Protein AF-A0A8B5XL27-F1 (afdb_monomer)

Sequence (112 aa):
MSSGEFPYVIHRPMPTVYIRWNVVFTDQLDAEVPRGTIVVHCPDAYADGYLTNRAREELIEHIAYRSQEDRRRMCAVFAKNDCVYVEPDGSRKVSDEPPSGGVPMGKSGRGT

Secondary structure (DSSP, 8-state):
--TTSSSEEEEEEETTEEEEEEEEEES-TT----TTEEEEE-TT-EETTEE-HHHHHHHHHHHHHHHHHHT--EEEEEETTEEEEE-TTS-EEEESS---S-EE--------

Mean predicted aligned error: 7.17 Å

Radius of gyration: 14.37 Å; Cα contacts (8 Å, |Δi|>4): 200; chains: 1; bounding box: 47×34×33 Å

pLDDT: mean 83.89, std 16.47, range [37.94, 96.62]

Solvent-accessible surface area (backbone atoms only — not comparable to full-atom values): 6603 Å² total; per-residue (Å²): 132,83,85,80,82,58,52,31,34,37,41,32,91,46,89,71,42,41,44,76,22,47,57,43,72,32,81,65,91,82,65,88,72,60,89,59,51,47,78,40,85,30,74,72,31,56,55,100,87,37,77,29,72,66,37,53,49,53,47,52,50,53,50,23,54,48,10,38,74,71,59,28,42,32,32,44,33,65,49,86,61,32,25,37,39,24,34,40,88,46,53,74,43,82,40,51,72,58,93,74,86,50,62,71,80,63,82,79,80,80,84,126

Structure (mmCIF, N/CA/C/O backbone):
data_AF-A0A8B5XL27-F1
#
_entry.id   AF-A0A8B5XL27-F1
#
loop_
_atom_site.gro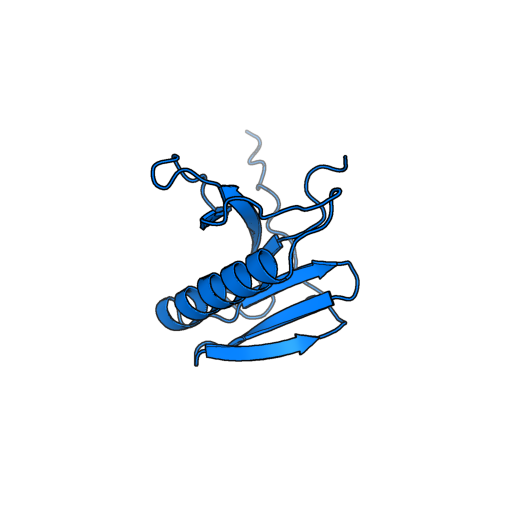up_PDB
_atom_site.id
_atom_site.type_symbol
_atom_site.label_atom_id
_atom_site.label_alt_id
_atom_site.label_comp_id
_atom_site.label_asym_id
_atom_site.label_entity_id
_atom_site.label_seq_id
_atom_site.pdbx_PDB_ins_code
_atom_site.Cartn_x
_atom_site.Cartn_y
_atom_site.Cartn_z
_atom_site.occupancy
_atom_site.B_iso_or_equiv
_atom_site.auth_seq_id
_atom_site.auth_comp_id
_atom_site.auth_asym_id
_atom_site.auth_atom_id
_atom_site.pdbx_PDB_model_num
ATOM 1 N N . MET A 1 1 ? -5.875 3.749 20.062 1.00 38.47 1 MET A N 1
ATOM 2 C CA . MET A 1 1 ? -5.971 3.447 18.620 1.00 38.47 1 MET A CA 1
ATOM 3 C C . MET A 1 1 ? -4.556 3.203 18.136 1.00 38.47 1 MET A C 1
ATOM 5 O O . MET A 1 1 ? -3.735 4.106 18.213 1.00 38.47 1 MET A O 1
ATOM 9 N N . SER A 1 2 ? -4.236 1.940 17.871 1.00 37.94 2 SER A N 1
ATOM 10 C CA . SER A 1 2 ? -2.873 1.407 17.798 1.00 37.94 2 SER A CA 1
ATOM 11 C C . SER A 1 2 ? -2.089 2.024 16.642 1.00 37.94 2 SER A C 1
ATOM 13 O O . SER A 1 2 ? -2.458 1.872 15.481 1.00 37.94 2 SER A O 1
ATOM 15 N N . SER A 1 3 ? -1.014 2.738 16.967 1.00 47.53 3 SER A N 1
ATOM 16 C CA . SER A 1 3 ? -0.119 3.339 15.990 1.00 47.53 3 SER A CA 1
ATOM 17 C C . SER A 1 3 ? 0.686 2.254 15.265 1.00 47.53 3 SER A C 1
ATOM 19 O O . SER A 1 3 ? 1.511 1.562 15.853 1.00 47.53 3 SER A O 1
ATOM 21 N N . GLY A 1 4 ? 0.464 2.125 13.957 1.00 58.47 4 GLY A N 1
ATOM 22 C CA . GLY A 1 4 ? 1.467 1.584 13.039 1.00 58.47 4 GLY A CA 1
ATOM 23 C C . GLY A 1 4 ? 1.416 0.096 12.695 1.00 58.47 4 GLY A C 1
ATOM 24 O O . GLY A 1 4 ? 2.380 -0.366 12.089 1.00 58.47 4 GLY A O 1
ATOM 25 N N . GLU A 1 5 ? 0.355 -0.657 13.009 1.00 81.06 5 GLU A N 1
ATOM 26 C CA . GLU A 1 5 ? 0.298 -2.079 12.617 1.00 81.06 5 GLU A CA 1
ATOM 27 C C . GLU A 1 5 ? -0.111 -2.271 11.149 1.00 81.06 5 GLU A C 1
ATOM 29 O O . GLU A 1 5 ? 0.621 -2.925 10.407 1.00 81.06 5 GLU A O 1
ATOM 34 N N . PHE A 1 6 ? -1.200 -1.630 10.710 1.00 85.00 6 PHE A N 1
ATOM 35 C CA . PHE A 1 6 ? -1.726 -1.654 9.339 1.00 85.00 6 PHE A CA 1
ATOM 36 C C . PHE A 1 6 ? -2.421 -0.317 8.997 1.00 85.00 6 PHE A C 1
ATOM 38 O O . PHE A 1 6 ? -2.863 0.372 9.919 1.00 85.00 6 PHE A O 1
ATOM 45 N N . PRO A 1 7 ? -2.567 0.040 7.707 1.00 93.31 7 PRO A N 1
ATOM 46 C CA . PRO A 1 7 ? -1.925 -0.591 6.558 1.00 93.31 7 PRO A CA 1
ATOM 47 C C . PRO A 1 7 ? -0.456 -0.169 6.404 1.00 93.31 7 PRO A C 1
ATOM 49 O O . PRO A 1 7 ? -0.032 0.895 6.854 1.00 93.31 7 PRO A O 1
ATOM 52 N N . TYR A 1 8 ? 0.337 -1.015 5.751 1.00 93.94 8 TYR A N 1
ATOM 53 C CA . TYR A 1 8 ? 1.716 -0.703 5.364 1.00 93.94 8 TYR A CA 1
ATOM 54 C C . TYR A 1 8 ? 2.065 -1.342 4.026 1.00 93.94 8 TYR A C 1
ATOM 56 O O . TYR A 1 8 ? 1.399 -2.271 3.571 1.00 93.94 8 TYR A O 1
ATOM 64 N N . VAL A 1 9 ? 3.145 -0.865 3.414 1.00 94.62 9 VAL A N 1
ATOM 65 C CA . VAL A 1 9 ? 3.668 -1.422 2.166 1.00 94.62 9 VAL A CA 1
ATOM 66 C C . VAL A 1 9 ? 5.024 -2.052 2.425 1.00 94.62 9 VAL A C 1
ATOM 68 O O . VAL A 1 9 ? 5.852 -1.513 3.153 1.00 94.62 9 VAL A O 1
ATOM 71 N N . ILE A 1 10 ? 5.267 -3.206 1.825 1.00 93.25 10 ILE A N 1
ATOM 72 C CA . ILE A 1 10 ? 6.581 -3.824 1.768 1.00 93.25 10 ILE A CA 1
ATOM 73 C C . ILE A 1 10 ? 7.138 -3.640 0.366 1.00 93.25 10 ILE A C 1
ATOM 75 O O . ILE A 1 10 ? 6.614 -4.189 -0.603 1.00 93.25 10 ILE A O 1
ATOM 79 N N . HIS A 1 11 ? 8.230 -2.892 0.280 1.00 90.81 11 HIS A N 1
ATOM 80 C CA . HIS A 1 11 ? 9.015 -2.746 -0.932 1.00 90.81 11 HIS A CA 1
ATOM 81 C C . HIS A 1 11 ? 10.139 -3.791 -0.946 1.00 90.81 11 HIS A C 1
ATOM 83 O O . HIS A 1 11 ? 10.897 -3.916 0.024 1.00 90.81 11 HIS A O 1
ATOM 89 N N . ARG A 1 12 ? 10.249 -4.551 -2.044 1.00 87.56 12 ARG A N 1
ATOM 90 C CA . ARG A 1 12 ? 11.284 -5.577 -2.237 1.00 87.56 12 ARG A CA 1
ATOM 91 C C . ARG A 1 12 ? 12.268 -5.154 -3.328 1.00 87.56 12 ARG A C 1
ATOM 93 O O . ARG A 1 12 ? 12.125 -5.574 -4.478 1.00 87.56 12 ARG A O 1
ATOM 100 N N . PRO A 1 13 ? 13.299 -4.359 -2.995 1.00 81.62 13 PRO A N 1
ATOM 101 C CA . PRO A 1 13 ? 14.300 -3.965 -3.979 1.00 81.62 13 PRO A CA 1
ATOM 102 C C . PRO A 1 13 ? 15.159 -5.152 -4.441 1.00 81.62 13 PRO A C 1
ATOM 104 O O . PRO A 1 13 ? 15.713 -5.114 -5.531 1.00 81.62 13 PRO A O 1
ATOM 107 N N . MET A 1 14 ? 15.290 -6.209 -3.635 1.00 81.81 14 MET A N 1
ATOM 108 C CA . MET A 1 14 ? 16.056 -7.419 -3.950 1.00 81.81 14 MET A CA 1
ATOM 109 C C . MET A 1 14 ? 15.365 -8.652 -3.349 1.00 81.81 14 MET A C 1
ATOM 111 O O . MET A 1 14 ? 14.554 -8.508 -2.425 1.00 81.81 14 MET A O 1
ATOM 115 N N . PRO A 1 15 ? 15.683 -9.875 -3.820 1.00 76.75 15 PRO A N 1
ATOM 116 C CA . PRO A 1 15 ? 15.358 -11.090 -3.080 1.00 76.75 15 PRO A CA 1
ATOM 117 C C . PRO A 1 15 ? 15.819 -10.957 -1.621 1.00 76.75 15 PRO A C 1
ATOM 119 O O . PRO A 1 15 ? 16.837 -10.326 -1.365 1.00 76.75 15 PRO A O 1
ATOM 122 N N . THR A 1 16 ? 15.030 -11.495 -0.687 1.00 78.69 16 THR A N 1
ATOM 123 C CA . THR A 1 16 ? 15.246 -11.479 0.782 1.00 78.69 16 THR A CA 1
ATOM 124 C C . THR A 1 16 ? 15.329 -10.118 1.498 1.00 78.69 16 THR A C 1
ATOM 126 O O . THR A 1 16 ? 15.260 -10.097 2.727 1.00 78.69 16 THR A O 1
ATOM 129 N N . VAL A 1 17 ? 15.375 -8.986 0.786 1.00 82.81 17 VAL A N 1
ATOM 130 C CA . VAL A 1 17 ? 15.328 -7.641 1.389 1.00 82.81 17 VAL A CA 1
ATOM 131 C C . VAL A 1 17 ? 13.904 -7.098 1.378 1.00 82.81 17 VAL A C 1
ATOM 133 O O . VAL A 1 17 ? 13.270 -7.003 0.327 1.00 82.81 17 VAL A O 1
ATOM 136 N N . TYR A 1 18 ? 13.420 -6.703 2.555 1.00 87.56 18 TYR A N 1
ATOM 137 C CA . TYR A 1 18 ? 12.070 -6.184 2.745 1.00 87.56 18 TYR A CA 1
ATOM 138 C C . TYR A 1 18 ? 12.139 -4.867 3.505 1.00 87.56 18 TYR A C 1
ATOM 140 O O . TYR A 1 18 ? 12.571 -4.814 4.657 1.00 87.56 18 TYR A O 1
ATOM 148 N N . ILE A 1 19 ? 11.720 -3.794 2.843 1.00 89.12 19 ILE A N 1
ATOM 149 C CA . ILE A 1 19 ? 11.667 -2.462 3.433 1.00 89.12 19 ILE A CA 1
ATOM 150 C C . ILE A 1 19 ? 10.205 -2.144 3.706 1.00 89.12 19 ILE A C 1
ATOM 152 O O . ILE A 1 19 ? 9.391 -2.131 2.784 1.00 89.12 19 ILE A O 1
ATOM 156 N N . ARG A 1 20 ? 9.875 -1.890 4.973 1.00 90.69 20 ARG A N 1
ATOM 157 C CA . ARG A 1 20 ? 8.544 -1.426 5.363 1.00 90.69 20 ARG A CA 1
ATOM 158 C C . ARG A 1 20 ? 8.428 0.063 5.092 1.00 90.69 20 ARG A C 1
ATOM 160 O O . ARG A 1 20 ? 9.241 0.845 5.582 1.00 90.69 20 ARG A O 1
ATOM 167 N N . TRP A 1 21 ? 7.403 0.431 4.344 1.00 92.50 21 TRP A N 1
ATOM 168 C CA . TRP A 1 21 ? 6.963 1.797 4.151 1.00 92.50 21 TRP A CA 1
ATOM 169 C C . TRP A 1 21 ? 5.642 2.013 4.877 1.00 92.50 21 TRP A C 1
ATOM 171 O O . TRP A 1 21 ? 4.722 1.197 4.777 1.00 92.50 21 TRP A O 1
ATOM 181 N N . ASN A 1 22 ? 5.563 3.108 5.624 1.00 92.19 22 ASN A N 1
ATOM 182 C CA . ASN A 1 22 ? 4.328 3.512 6.283 1.00 92.19 22 ASN A CA 1
ATOM 183 C C . ASN A 1 22 ? 3.351 4.056 5.243 1.00 92.19 22 ASN A C 1
ATOM 185 O O . ASN A 1 22 ? 3.778 4.631 4.244 1.00 92.19 22 ASN A O 1
ATOM 189 N N . VAL A 1 23 ? 2.055 3.894 5.484 1.00 93.38 23 VAL A N 1
ATOM 190 C CA . VAL A 1 23 ? 1.009 4.477 4.641 1.00 93.38 23 VAL A CA 1
ATOM 191 C C . VAL A 1 23 ? 0.338 5.594 5.420 1.00 93.38 23 VAL A C 1
ATOM 193 O O . VAL A 1 23 ? -0.079 5.399 6.561 1.00 93.38 23 VAL A O 1
ATOM 196 N N . VAL A 1 24 ? 0.239 6.763 4.799 1.00 92.38 24 VAL A N 1
ATOM 197 C CA . VAL A 1 24 ? -0.489 7.914 5.324 1.00 92.38 24 VAL A CA 1
ATOM 198 C C . VAL A 1 24 ? -1.557 8.285 4.309 1.00 92.38 24 VAL A C 1
ATOM 200 O O . VAL A 1 24 ? -1.254 8.517 3.141 1.00 92.38 24 VAL A O 1
ATOM 203 N N . PHE A 1 25 ? -2.805 8.337 4.762 1.00 92.69 25 PHE A N 1
ATOM 204 C CA . PHE A 1 25 ? -3.897 8.893 3.976 1.00 92.69 25 PHE A CA 1
ATOM 205 C C . PHE A 1 25 ? -4.073 10.359 4.341 1.00 92.69 25 PHE A C 1
ATOM 207 O O . PHE A 1 25 ? -4.038 10.707 5.522 1.00 92.69 25 PHE A O 1
ATOM 214 N N . THR A 1 26 ? -4.233 11.211 3.338 1.00 90.75 26 THR A N 1
ATOM 215 C CA . THR A 1 26 ? -4.347 12.657 3.535 1.00 90.75 26 THR A CA 1
ATOM 216 C C . THR A 1 26 ? -5.334 13.271 2.551 1.00 90.75 26 THR A C 1
ATOM 218 O O . THR A 1 26 ? -5.636 12.702 1.504 1.00 90.75 26 THR A O 1
ATOM 221 N N . ASP A 1 27 ? -5.835 14.437 2.919 1.00 86.19 27 ASP A N 1
ATOM 222 C CA . ASP A 1 27 ? -6.593 15.388 2.112 1.00 86.19 27 ASP A CA 1
ATOM 223 C C . ASP A 1 27 ? -5.695 16.489 1.509 1.00 86.19 27 ASP A C 1
ATOM 225 O O . ASP A 1 27 ? -6.150 17.280 0.687 1.00 86.19 27 ASP A O 1
ATOM 229 N N . GLN A 1 28 ? -4.415 16.546 1.892 1.00 82.19 28 GLN A N 1
ATOM 230 C CA . GLN A 1 28 ? -3.459 17.565 1.459 1.00 82.19 28 GLN A CA 1
ATOM 231 C C . GLN A 1 28 ? -2.407 16.971 0.521 1.00 82.19 28 GLN A C 1
ATOM 233 O O . GLN A 1 28 ? -1.673 16.054 0.882 1.00 82.19 28 GLN A O 1
ATOM 238 N N . LEU A 1 29 ? -2.290 17.526 -0.686 1.00 71.62 29 LEU A N 1
ATOM 239 C CA . LEU A 1 29 ? -1.317 17.066 -1.686 1.00 71.62 29 LEU A CA 1
ATOM 240 C C . LEU A 1 29 ? 0.119 17.568 -1.426 1.00 71.62 29 LEU A C 1
ATOM 242 O O . LEU A 1 29 ? 1.061 16.970 -1.938 1.00 71.62 29 LEU A O 1
ATOM 246 N N . ASP A 1 30 ? 0.296 18.599 -0.591 1.00 70.00 30 ASP A N 1
ATOM 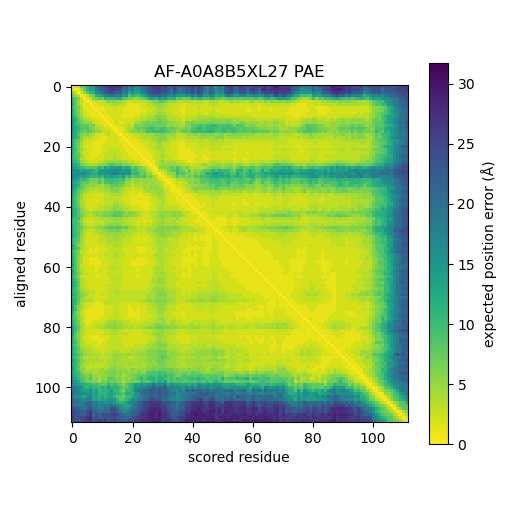247 C CA . ASP A 1 30 ? 1.565 19.337 -0.449 1.00 70.00 30 ASP A CA 1
ATOM 248 C C . ASP A 1 30 ? 2.339 19.052 0.855 1.00 70.00 30 ASP A C 1
ATOM 250 O O . ASP A 1 30 ? 3.231 19.810 1.241 1.00 70.00 30 ASP A O 1
ATOM 254 N N . ALA A 1 31 ? 2.015 17.973 1.571 1.00 68.50 31 ALA A N 1
ATOM 255 C CA . ALA A 1 31 ? 2.733 17.627 2.796 1.00 68.50 31 ALA A CA 1
ATOM 256 C C . ALA A 1 31 ? 4.160 17.128 2.492 1.00 68.50 31 ALA A C 1
ATOM 258 O O . ALA A 1 31 ? 4.368 16.295 1.608 1.00 68.50 31 ALA A O 1
ATOM 259 N N . GLU A 1 32 ? 5.156 17.583 3.261 1.00 79.88 32 GLU A N 1
ATOM 260 C CA . GLU A 1 32 ? 6.512 17.033 3.189 1.00 79.88 32 GLU A CA 1
ATOM 261 C C . GLU A 1 32 ? 6.477 15.542 3.561 1.00 79.88 32 GLU A C 1
ATOM 263 O O . GLU A 1 32 ? 6.121 15.172 4.681 1.00 79.88 32 GLU A O 1
ATOM 268 N N . VAL A 1 33 ? 6.820 14.672 2.608 1.00 81.31 33 VAL A N 1
ATOM 269 C CA . VAL A 1 33 ? 6.696 13.220 2.772 1.00 81.31 33 VAL A CA 1
ATOM 270 C C . VAL A 1 33 ? 7.997 12.633 3.325 1.00 81.31 33 VAL A C 1
ATOM 272 O O . VAL A 1 33 ? 9.012 12.623 2.619 1.00 81.31 33 VAL A O 1
ATOM 275 N N . PRO A 1 34 ? 8.006 12.070 4.550 1.00 82.44 34 PRO A N 1
ATOM 276 C CA . PRO A 1 34 ? 9.198 11.424 5.080 1.00 82.44 34 PRO A CA 1
ATOM 277 C C . PRO A 1 34 ? 9.606 10.235 4.207 1.00 82.44 34 PRO A C 1
ATOM 279 O O . PRO A 1 34 ? 8.758 9.471 3.736 1.00 82.44 34 PRO A O 1
ATOM 282 N N . ARG A 1 35 ? 10.917 10.010 4.043 1.00 82.00 35 ARG A N 1
ATOM 283 C CA . ARG A 1 35 ? 11.422 8.818 3.340 1.00 82.00 35 ARG A CA 1
ATOM 284 C C . ARG A 1 35 ? 10.822 7.542 3.930 1.00 82.00 35 ARG A C 1
ATOM 286 O O . ARG A 1 35 ? 10.782 7.371 5.145 1.00 82.00 35 ARG A O 1
ATOM 293 N N . G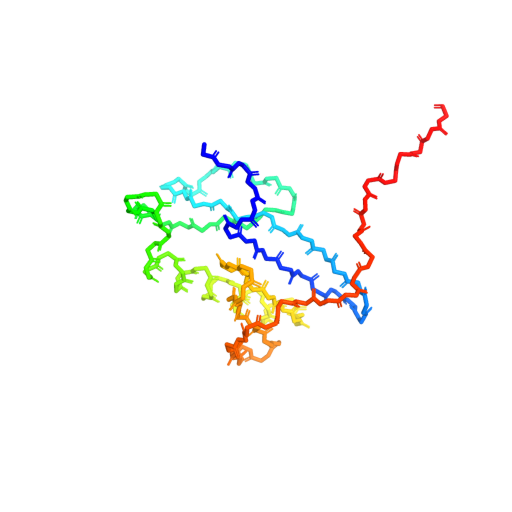LY A 1 36 ? 10.419 6.624 3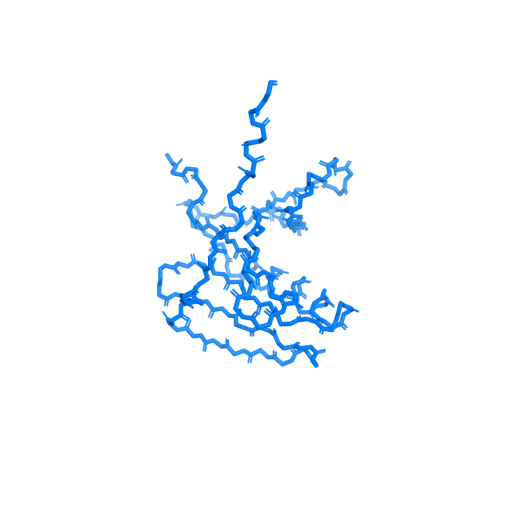.054 1.00 85.19 36 GLY A N 1
ATOM 294 C CA . GLY A 1 36 ? 9.751 5.388 3.462 1.00 85.19 36 GLY A CA 1
ATOM 295 C C . GLY A 1 36 ? 8.288 5.586 3.863 1.00 85.19 36 GLY A C 1
ATOM 296 O O . GLY A 1 36 ? 7.759 4.782 4.626 1.00 85.19 36 GLY A O 1
ATOM 297 N N . THR A 1 37 ? 7.642 6.639 3.361 1.00 90.31 37 THR A N 1
ATOM 298 C CA . THR A 1 37 ? 6.202 6.867 3.513 1.00 90.31 37 THR A CA 1
ATOM 299 C C . THR A 1 37 ? 5.539 6.876 2.139 1.00 90.31 37 THR A C 1
ATOM 301 O O . THR A 1 37 ? 6.008 7.536 1.212 1.00 90.31 37 THR A O 1
ATOM 304 N N . ILE A 1 38 ? 4.453 6.122 2.011 1.00 91.62 38 ILE A N 1
ATOM 305 C CA . ILE A 1 38 ? 3.493 6.208 0.917 1.00 91.62 38 ILE A CA 1
ATOM 306 C C . ILE A 1 38 ? 2.384 7.151 1.365 1.00 91.62 38 ILE A C 1
ATOM 308 O O . ILE A 1 38 ? 1.756 6.913 2.395 1.00 91.62 38 ILE A O 1
ATOM 312 N N . VAL A 1 39 ? 2.155 8.209 0.595 1.00 92.31 39 VAL A N 1
ATOM 313 C CA . VAL A 1 39 ? 1.059 9.150 0.828 1.00 92.31 39 VAL A CA 1
ATOM 314 C C . VAL A 1 39 ? -0.009 8.900 -0.221 1.00 92.31 39 VAL A C 1
ATOM 316 O O . VAL A 1 39 ? 0.280 8.931 -1.416 1.00 92.31 39 VAL A O 1
ATOM 319 N N . VAL A 1 40 ? -1.225 8.619 0.239 1.00 92.88 40 VAL A N 1
ATOM 320 C CA . VAL A 1 40 ? -2.391 8.371 -0.611 1.00 92.88 40 VAL A CA 1
ATOM 321 C C . VAL A 1 40 ? -3.412 9.465 -0.350 1.00 92.88 40 VAL A C 1
ATOM 323 O O . VAL A 1 40 ? -3.831 9.677 0.789 1.00 92.88 40 VAL A O 1
ATOM 326 N N . HIS A 1 41 ? -3.816 10.164 -1.404 1.00 91.88 41 HIS A N 1
ATOM 327 C CA . HIS A 1 41 ? -4.839 11.189 -1.291 1.00 91.88 41 HIS A CA 1
ATOM 328 C C . HIS A 1 41 ? -6.229 10.540 -1.268 1.00 91.88 41 HIS A C 1
ATOM 330 O O . HIS A 1 41 ? -6.755 10.139 -2.302 1.00 91.88 41 HIS A O 1
ATOM 336 N N . CYS A 1 42 ? -6.814 10.413 -0.079 1.00 92.94 42 CYS A N 1
ATOM 337 C CA . CYS A 1 42 ? -8.141 9.836 0.120 1.00 92.94 42 CYS A CA 1
ATOM 338 C C . CYS A 1 42 ? -8.785 10.480 1.359 1.00 92.94 42 CYS A C 1
ATOM 340 O O . CYS A 1 42 ? -8.676 9.923 2.459 1.00 92.94 42 CYS A O 1
ATOM 342 N N . PRO A 1 43 ? -9.443 11.647 1.213 1.00 84.38 43 PRO A N 1
ATOM 343 C CA . PRO A 1 43 ? -10.332 12.149 2.255 1.00 84.38 43 PRO A CA 1
ATOM 344 C C . PRO A 1 43 ? -11.394 11.066 2.496 1.00 84.38 43 PRO A C 1
ATOM 346 O O . PRO A 1 43 ? -11.889 10.474 1.539 1.00 84.38 43 PRO A O 1
ATOM 349 N N . ASP A 1 44 ? -11.667 10.725 3.753 1.00 90.75 44 ASP A N 1
ATOM 350 C CA . ASP A 1 44 ? -12.524 9.592 4.160 1.00 90.75 44 ASP A CA 1
ATOM 351 C C . ASP A 1 44 ? -11.886 8.199 4.022 1.00 90.75 44 ASP A C 1
ATOM 353 O O . ASP A 1 44 ? -12.554 7.187 3.786 1.00 90.75 44 ASP A O 1
ATOM 357 N N . ALA A 1 45 ? -10.566 8.115 4.211 1.00 93.50 45 ALA A N 1
ATOM 358 C CA . ALA A 1 45 ? -9.886 6.826 4.187 1.00 93.50 45 ALA A CA 1
ATOM 359 C C . ALA A 1 45 ? -10.357 5.846 5.273 1.00 93.50 45 ALA A C 1
ATOM 361 O O . ALA A 1 45 ? -10.245 4.632 5.097 1.00 93.50 45 ALA A O 1
ATOM 362 N N . TYR A 1 46 ? -10.900 6.365 6.375 1.00 93.31 46 TYR A N 1
ATOM 363 C CA . TYR A 1 46 ? -11.381 5.572 7.497 1.00 93.31 46 TYR A CA 1
ATOM 364 C C . TYR A 1 46 ? -12.837 5.901 7.828 1.00 93.31 46 TYR A C 1
ATOM 366 O O . TYR A 1 46 ? -13.197 7.070 7.946 1.00 93.31 46 TYR A O 1
ATOM 374 N N . ALA A 1 47 ? -13.642 4.864 8.047 1.00 92.94 47 ALA A N 1
ATOM 375 C CA . ALA A 1 47 ? -15.002 4.943 8.573 1.00 92.94 47 ALA A CA 1
ATOM 376 C C . ALA A 1 47 ? -15.100 4.039 9.808 1.00 92.94 47 ALA A C 1
ATOM 378 O O . ALA A 1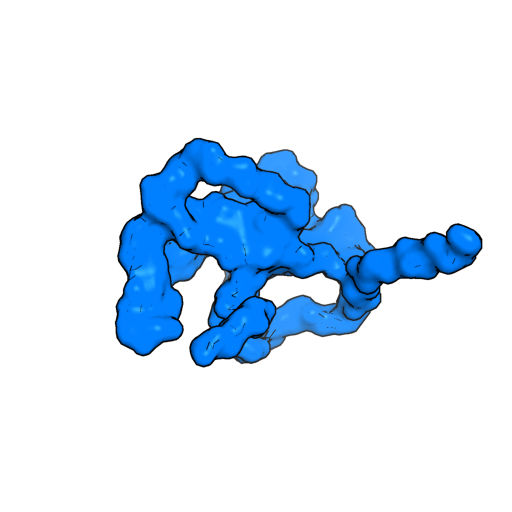 47 ? -14.658 2.892 9.770 1.00 92.94 47 ALA A O 1
ATOM 379 N N . ASP A 1 48 ? -15.600 4.568 10.926 1.00 91.38 48 ASP A N 1
ATOM 380 C CA . ASP A 1 48 ? -15.703 3.851 12.209 1.00 91.38 48 ASP A CA 1
ATOM 381 C C . ASP A 1 48 ? -14.384 3.207 12.690 1.00 91.38 48 ASP A C 1
ATOM 383 O O . ASP A 1 48 ? -14.369 2.190 13.380 1.00 91.38 48 ASP A O 1
ATOM 387 N N . GLY A 1 49 ? -13.244 3.805 12.323 1.00 87.19 49 GLY A N 1
ATOM 388 C CA . GLY A 1 49 ? -11.906 3.297 12.649 1.00 87.19 49 GLY A CA 1
ATOM 389 C C . GLY A 1 49 ? -11.390 2.186 11.726 1.00 87.19 49 GLY A C 1
ATOM 390 O O . GLY A 1 49 ? -10.280 1.699 11.937 1.00 87.19 49 GLY A O 1
ATOM 391 N N . TYR A 1 50 ? -12.147 1.817 10.692 1.00 89.88 50 TYR A N 1
ATOM 392 C CA . TYR A 1 50 ? -11.772 0.823 9.688 1.00 89.88 50 TYR A CA 1
ATOM 393 C C . TYR A 1 50 ? -11.423 1.482 8.359 1.00 89.88 50 TYR A C 1
ATOM 395 O O . TYR A 1 50 ? -12.032 2.475 7.969 1.00 89.88 50 TYR A O 1
ATOM 403 N N . LEU A 1 51 ? -10.443 0.915 7.652 1.00 93.31 51 LEU A N 1
ATOM 404 C CA . LEU A 1 51 ? -10.072 1.371 6.316 1.00 93.31 51 LEU A CA 1
ATOM 405 C C . LEU A 1 51 ? -11.229 1.119 5.339 1.00 93.31 51 LEU A C 1
ATOM 407 O O . LEU A 1 51 ? -11.756 0.007 5.276 1.00 93.31 51 LEU A O 1
ATOM 411 N N . THR A 1 52 ? -11.612 2.132 4.565 1.00 95.44 52 THR A N 1
ATOM 412 C CA . THR A 1 52 ? -12.680 1.999 3.568 1.00 95.44 52 THR A CA 1
ATOM 413 C C . THR A 1 52 ? -12.205 1.213 2.342 1.00 95.44 52 THR A C 1
ATOM 415 O O . THR A 1 52 ? -11.018 1.207 2.006 1.00 95.44 52 THR A O 1
ATOM 418 N N . ASN A 1 53 ? -13.137 0.571 1.625 1.00 94.94 53 ASN A N 1
ATOM 419 C CA . ASN A 1 53 ? -12.817 -0.130 0.371 1.00 94.94 53 ASN A CA 1
ATOM 420 C C . ASN A 1 53 ? -12.190 0.813 -0.661 1.00 94.94 53 ASN A C 1
ATOM 422 O O . ASN A 1 53 ? -11.224 0.443 -1.317 1.00 94.94 53 ASN A O 1
ATOM 426 N N . ARG A 1 54 ? -12.676 2.058 -0.723 1.00 95.31 54 ARG A N 1
ATOM 427 C CA . ARG A 1 54 ? -12.101 3.102 -1.571 1.00 95.31 54 ARG A CA 1
ATOM 428 C C . ARG A 1 54 ? -10.630 3.347 -1.232 1.00 95.31 54 ARG A C 1
ATOM 430 O O . ARG A 1 54 ? -9.784 3.256 -2.104 1.00 95.31 54 ARG A O 1
ATOM 437 N N . ALA A 1 55 ? -10.300 3.591 0.035 1.00 95.56 55 ALA A N 1
ATOM 438 C CA . ALA A 1 55 ? -8.916 3.845 0.447 1.00 95.56 55 ALA A CA 1
ATOM 439 C C . ALA A 1 55 ? -7.987 2.655 0.193 1.00 95.56 55 ALA A C 1
ATOM 441 O O . ALA A 1 55 ? -6.817 2.819 -0.159 1.00 95.56 55 ALA A O 1
ATOM 442 N N . ARG A 1 56 ? -8.520 1.443 0.367 1.00 96.31 56 ARG A N 1
ATOM 443 C CA . ARG A 1 56 ? -7.828 0.203 0.028 1.00 96.31 56 ARG A CA 1
ATOM 444 C C . ARG A 1 56 ? -7.497 0.147 -1.465 1.00 96.31 56 ARG A C 1
ATOM 446 O O . ARG A 1 56 ? -6.353 -0.137 -1.809 1.00 96.31 56 ARG A O 1
ATOM 453 N N . GLU A 1 57 ? -8.474 0.408 -2.328 1.00 96.12 57 GLU A N 1
ATOM 454 C CA . GLU A 1 57 ? -8.307 0.418 -3.786 1.00 96.12 57 GLU A CA 1
ATOM 455 C C . GLU A 1 57 ? -7.312 1.494 -4.229 1.00 96.12 57 GLU A C 1
ATOM 457 O O . GLU A 1 57 ? -6.352 1.169 -4.923 1.00 96.12 57 GLU A O 1
ATOM 462 N N . GLU A 1 58 ? -7.449 2.720 -3.722 1.00 96.12 58 GLU A N 1
ATOM 463 C CA . GLU A 1 58 ? -6.532 3.837 -3.989 1.00 96.12 58 GLU A CA 1
ATOM 464 C C . GLU A 1 58 ? -5.085 3.492 -3.601 1.00 96.12 58 GLU A C 1
ATOM 466 O O . GLU A 1 58 ? -4.146 3.743 -4.359 1.00 96.12 58 GLU A O 1
ATOM 471 N N . LEU A 1 59 ? -4.873 2.846 -2.445 1.00 96.44 59 LEU A N 1
ATOM 472 C CA . LEU A 1 59 ? -3.538 2.383 -2.062 1.00 96.44 59 LEU A CA 1
ATOM 473 C C . LEU A 1 59 ? -3.004 1.327 -3.039 1.00 96.44 59 LEU A C 1
ATOM 475 O O . LEU A 1 59 ? -1.837 1.400 -3.422 1.00 96.44 59 LEU A O 1
ATOM 479 N N . ILE A 1 60 ? -3.826 0.347 -3.430 1.00 96.25 60 ILE A N 1
ATOM 480 C CA . ILE A 1 60 ? -3.430 -0.715 -4.370 1.00 96.25 60 ILE A CA 1
ATOM 481 C C . ILE A 1 60 ? -3.052 -0.118 -5.726 1.00 96.25 60 ILE A C 1
ATOM 483 O O . ILE A 1 60 ? -2.045 -0.520 -6.307 1.00 96.25 60 ILE A O 1
ATOM 487 N N . GLU A 1 61 ? -3.826 0.839 -6.229 1.00 95.81 61 GLU A N 1
ATOM 488 C CA . GLU A 1 61 ? -3.531 1.531 -7.483 1.00 95.81 61 GLU A CA 1
ATOM 489 C C . GLU A 1 61 ? -2.237 2.333 -7.389 1.00 95.81 61 GLU A C 1
ATOM 491 O O . GLU A 1 61 ? -1.366 2.195 -8.252 1.00 95.81 61 GLU A O 1
ATOM 496 N N . HIS A 1 62 ? -2.053 3.075 -6.295 1.00 94.81 62 HIS A N 1
ATOM 497 C CA . HIS A 1 62 ? -0.837 3.842 -6.057 1.00 94.81 62 HIS A CA 1
ATOM 498 C C . HIS A 1 62 ? 0.413 2.952 -6.026 1.00 94.81 62 HIS A C 1
ATOM 500 O O . HIS A 1 62 ? 1.425 3.267 -6.659 1.00 94.81 62 HIS A O 1
ATOM 506 N N . ILE A 1 63 ? 0.367 1.816 -5.317 1.00 95.38 63 ILE A N 1
ATOM 507 C CA . ILE A 1 63 ? 1.513 0.897 -5.279 1.00 95.38 63 ILE A CA 1
ATOM 508 C C . ILE A 1 63 ? 1.690 0.124 -6.586 1.00 95.38 63 ILE A C 1
ATOM 510 O O . ILE A 1 63 ? 2.813 -0.267 -6.888 1.00 95.38 63 ILE A O 1
ATOM 514 N N . ALA A 1 64 ? 0.631 -0.087 -7.372 1.00 95.62 64 ALA A N 1
ATOM 515 C CA . ALA A 1 64 ? 0.741 -0.726 -8.678 1.00 95.62 64 ALA A CA 1
ATOM 516 C C . ALA A 1 64 ? 1.470 0.163 -9.677 1.00 95.62 64 ALA A C 1
ATOM 518 O O . ALA A 1 64 ? 2.404 -0.299 -10.331 1.00 95.62 64 ALA A O 1
ATOM 519 N N . TYR A 1 65 ? 1.105 1.442 -9.711 1.00 94.62 65 TYR A N 1
ATOM 520 C CA . TYR A 1 65 ? 1.800 2.444 -10.504 1.00 94.62 65 TYR A CA 1
ATOM 521 C C . TYR A 1 65 ? 3.287 2.518 -10.122 1.00 94.62 65 TYR A C 1
ATOM 523 O O . TYR A 1 65 ? 4.157 2.331 -10.973 1.00 94.62 65 TYR A O 1
ATOM 531 N N . ARG A 1 66 ? 3.601 2.649 -8.824 1.00 93.06 66 ARG A N 1
ATOM 532 C CA . ARG A 1 66 ? 5.000 2.660 -8.353 1.00 93.06 66 ARG A CA 1
ATOM 533 C C . ARG A 1 66 ? 5.753 1.361 -8.645 1.00 93.06 66 ARG A C 1
ATOM 535 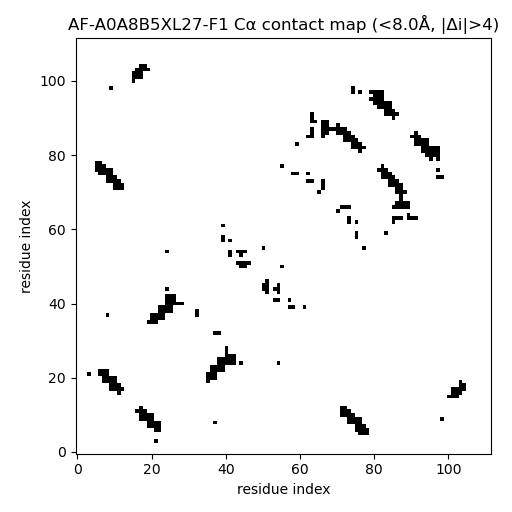O O . ARG A 1 66 ? 6.920 1.402 -9.016 1.00 93.06 66 ARG A O 1
ATOM 542 N N . SER A 1 67 ? 5.107 0.205 -8.481 1.00 94.12 67 SER A N 1
ATOM 543 C CA . SER A 1 67 ? 5.689 -1.111 -8.790 1.00 94.12 67 SER A CA 1
ATOM 544 C C . SER A 1 67 ? 6.142 -1.192 -10.250 1.00 94.12 67 SER A C 1
ATOM 546 O O . SER A 1 67 ? 7.238 -1.686 -10.533 1.00 94.12 67 SER A O 1
ATOM 548 N N . GLN A 1 68 ? 5.329 -0.656 -11.167 1.00 95.38 68 GLN A N 1
ATOM 549 C CA . GLN A 1 68 ? 5.648 -0.572 -12.592 1.00 95.38 68 GLN A CA 1
ATOM 550 C C . GLN A 1 68 ? 6.780 0.421 -12.882 1.00 95.38 68 GLN A C 1
ATOM 552 O O . GLN A 1 68 ? 7.706 0.079 -13.619 1.00 95.38 68 GLN A O 1
ATOM 557 N N . GLU A 1 69 ? 6.746 1.617 -12.284 1.00 94.25 69 GLU A N 1
ATOM 558 C CA . GLU A 1 69 ? 7.797 2.632 -12.453 1.00 94.25 69 GLU A CA 1
ATOM 559 C C . GLU A 1 69 ? 9.165 2.138 -11.965 1.00 94.25 69 GLU A C 1
ATOM 561 O O . GLU A 1 69 ? 10.151 2.182 -12.704 1.00 94.25 69 GLU A O 1
ATOM 566 N N . ASP A 1 70 ? 9.220 1.599 -10.746 1.00 90.88 70 ASP A N 1
ATOM 567 C CA . ASP A 1 70 ? 10.461 1.130 -10.124 1.00 90.88 70 ASP A CA 1
ATOM 568 C C . ASP A 1 70 ? 10.908 -0.238 -10.667 1.00 90.88 70 ASP A C 1
ATOM 570 O O . ASP A 1 70 ? 12.048 -0.669 -10.450 1.00 90.88 70 ASP A O 1
ATOM 574 N N . ARG A 1 71 ? 10.006 -0.948 -11.359 1.00 92.50 71 ARG A N 1
ATOM 575 C CA . ARG A 1 71 ? 10.137 -2.356 -11.763 1.00 92.50 71 ARG A CA 1
ATOM 576 C C . ARG A 1 71 ? 10.440 -3.275 -10.578 1.00 92.50 71 ARG A C 1
ATOM 578 O O . ARG A 1 71 ? 11.277 -4.181 -10.665 1.00 92.50 71 ARG A O 1
ATOM 585 N N . ARG A 1 72 ? 9.780 -3.036 -9.443 1.00 91.81 72 ARG A N 1
ATOM 586 C CA . ARG A 1 72 ? 9.988 -3.772 -8.186 1.00 91.81 72 ARG A CA 1
ATOM 587 C C . ARG A 1 72 ? 8.681 -4.321 -7.661 1.00 91.81 72 ARG A C 1
ATOM 589 O O . ARG A 1 72 ? 7.691 -3.615 -7.604 1.00 91.81 72 ARG A O 1
ATOM 596 N N . ARG A 1 73 ? 8.724 -5.556 -7.163 1.00 92.62 73 ARG A N 1
ATOM 597 C CA . ARG A 1 73 ? 7.579 -6.168 -6.491 1.00 92.62 73 ARG A CA 1
ATOM 598 C C . ARG A 1 73 ? 7.267 -5.431 -5.190 1.00 92.62 73 ARG A C 1
ATOM 600 O O . ARG A 1 73 ? 8.163 -5.198 -4.368 1.00 92.62 73 ARG A O 1
ATOM 607 N N . MET A 1 74 ? 5.992 -5.142 -4.977 1.00 95.19 74 MET A N 1
ATOM 608 C CA . MET A 1 74 ? 5.485 -4.524 -3.754 1.00 95.19 74 MET A CA 1
ATOM 609 C C . MET A 1 74 ? 4.382 -5.381 -3.129 1.00 95.19 74 MET A C 1
ATOM 611 O O . MET A 1 74 ? 3.817 -6.268 -3.768 1.00 95.19 74 MET A O 1
ATOM 615 N N . CYS A 1 75 ? 4.100 -5.151 -1.851 1.00 95.25 75 CYS A N 1
ATOM 616 C CA . CYS A 1 75 ? 3.006 -5.808 -1.145 1.00 95.25 75 CYS A CA 1
ATOM 617 C C . CYS A 1 75 ? 2.329 -4.813 -0.203 1.00 95.25 75 CYS A C 1
ATOM 619 O O . CYS A 1 75 ? 2.985 -4.306 0.704 1.00 95.25 75 CYS A O 1
ATOM 621 N N . ALA A 1 76 ? 1.045 -4.526 -0.415 1.00 95.88 76 ALA A N 1
ATOM 622 C CA . ALA A 1 76 ? 0.230 -3.784 0.543 1.00 95.88 76 ALA A CA 1
ATOM 623 C C . ALA A 1 76 ? -0.373 -4.766 1.546 1.00 95.88 76 ALA A C 1
ATOM 625 O O . ALA A 1 76 ? -1.002 -5.743 1.147 1.00 95.88 76 ALA A O 1
ATOM 626 N N . VAL A 1 77 ? -0.187 -4.512 2.836 1.00 95.19 77 VAL A N 1
ATOM 627 C CA . VAL A 1 77 ? -0.714 -5.342 3.919 1.00 95.19 77 VAL A CA 1
ATOM 628 C C . VAL A 1 77 ? -1.763 -4.541 4.678 1.00 95.19 77 VAL A C 1
ATOM 630 O O . VAL A 1 77 ? -1.477 -3.447 5.167 1.00 95.19 77 VAL A O 1
ATOM 633 N N . PHE A 1 78 ? -2.970 -5.091 4.762 1.00 93.69 78 PHE A N 1
ATOM 634 C CA . PHE A 1 78 ? -4.161 -4.443 5.315 1.00 93.69 78 PHE A CA 1
ATOM 635 C C . PHE A 1 78 ? -4.577 -5.034 6.661 1.00 93.69 78 PHE A C 1
ATOM 637 O O . PHE A 1 78 ? -5.122 -4.324 7.501 1.00 93.69 78 PHE A O 1
ATOM 644 N N . ALA A 1 79 ? -4.279 -6.312 6.882 1.00 91.31 79 ALA A N 1
ATOM 645 C CA . ALA A 1 79 ? -4.413 -6.984 8.165 1.00 91.31 79 ALA A CA 1
ATOM 646 C C . ALA A 1 79 ? -3.424 -8.154 8.245 1.00 91.31 79 ALA A C 1
ATOM 648 O O . ALA A 1 79 ? -2.722 -8.468 7.282 1.00 91.31 79 ALA A O 1
ATOM 649 N N . LYS A 1 80 ? -3.394 -8.839 9.393 1.00 88.25 80 LYS A N 1
ATOM 650 C CA . LYS A 1 80 ? -2.494 -9.975 9.641 1.00 88.25 80 LYS A CA 1
ATOM 651 C C . LYS A 1 80 ? -2.570 -11.058 8.559 1.00 88.25 80 LYS A C 1
ATOM 653 O O . LYS A 1 80 ? -1.532 -11.595 8.192 1.00 88.25 80 LYS A O 1
ATOM 658 N N . ASN A 1 81 ? -3.778 -11.329 8.064 1.00 90.00 81 ASN A N 1
ATOM 659 C CA . ASN A 1 81 ? -4.049 -12.343 7.047 1.00 90.00 81 ASN A CA 1
ATOM 660 C C . ASN A 1 81 ? -4.651 -11.724 5.776 1.00 90.00 81 ASN A C 1
ATOM 662 O O . ASN A 1 81 ? -5.541 -12.303 5.160 1.00 90.00 81 ASN A O 1
ATOM 666 N N . ASP A 1 82 ? -4.261 -10.492 5.449 1.00 92.81 82 ASP A N 1
ATOM 667 C CA . ASP A 1 82 ? -4.826 -9.778 4.311 1.00 92.81 82 ASP A CA 1
ATOM 668 C C . ASP A 1 82 ? -3.782 -8.869 3.667 1.00 92.81 82 ASP A C 1
ATOM 670 O O . ASP A 1 82 ? -3.405 -7.824 4.212 1.00 92.81 82 ASP A O 1
ATOM 674 N N . CYS A 1 83 ? -3.307 -9.276 2.494 1.00 95.31 83 CYS A N 1
ATOM 675 C CA . CYS A 1 83 ? -2.387 -8.493 1.696 1.00 95.31 83 CYS A CA 1
ATOM 676 C C . CYS A 1 83 ? -2.616 -8.648 0.188 1.00 95.31 83 CYS A C 1
ATOM 678 O O . CYS A 1 83 ? -3.258 -9.577 -0.302 1.00 95.31 83 CYS A O 1
ATOM 680 N N . VAL A 1 84 ? -2.065 -7.699 -0.564 1.00 96.62 84 VAL A N 1
ATOM 681 C CA . VAL A 1 84 ? -2.087 -7.676 -2.024 1.00 96.62 84 VAL A CA 1
ATOM 682 C C . VAL A 1 84 ? -0.666 -7.500 -2.525 1.00 96.62 84 VAL A C 1
ATOM 684 O O . VAL A 1 84 ? -0.022 -6.483 -2.265 1.00 96.62 84 VAL A O 1
ATOM 687 N N . TYR A 1 85 ? -0.177 -8.499 -3.249 1.00 95.44 85 TYR A N 1
ATOM 688 C CA . TYR A 1 85 ? 1.069 -8.417 -3.995 1.00 95.44 85 TYR A CA 1
ATOM 689 C C . TYR A 1 85 ? 0.834 -7.716 -5.319 1.00 95.44 85 TYR A C 1
ATOM 691 O O . TYR A 1 85 ? -0.162 -7.979 -5.995 1.00 95.44 85 TYR A O 1
ATOM 699 N N . VAL A 1 86 ? 1.782 -6.865 -5.694 1.00 95.69 86 VAL A N 1
ATOM 700 C CA . VAL A 1 86 ? 1.813 -6.235 -7.005 1.00 95.69 86 VAL A CA 1
ATOM 701 C C . VAL A 1 86 ? 3.160 -6.490 -7.658 1.00 95.69 86 VAL A C 1
ATOM 703 O O . VAL A 1 86 ? 4.212 -6.304 -7.039 1.00 95.69 86 VAL A O 1
ATOM 706 N N . GLU A 1 87 ? 3.110 -6.970 -8.895 1.00 94.56 87 GLU A N 1
ATOM 707 C CA . GLU A 1 87 ? 4.281 -7.279 -9.706 1.00 94.56 87 GLU A CA 1
ATOM 708 C C . GLU A 1 87 ? 4.744 -6.066 -10.533 1.00 94.56 87 GLU A C 1
ATOM 710 O O . GLU A 1 87 ? 3.978 -5.117 -10.740 1.00 94.56 87 GLU A O 1
ATOM 715 N N . PRO A 1 88 ? 5.985 -6.088 -11.056 1.00 94.06 88 PRO A N 1
ATOM 716 C CA . PRO A 1 88 ? 6.511 -5.046 -11.943 1.00 94.06 88 PRO A CA 1
ATOM 717 C C . PRO A 1 88 ? 5.719 -4.808 -13.237 1.00 94.06 88 PRO A C 1
ATOM 719 O O . PRO A 1 88 ? 5.900 -3.777 -13.874 1.00 94.06 88 PRO A O 1
ATOM 722 N N . ASP A 1 89 ? 4.875 -5.749 -13.661 1.00 91.75 89 ASP A N 1
ATOM 723 C CA . ASP A 1 89 ? 3.985 -5.587 -14.819 1.00 91.75 89 ASP A CA 1
ATOM 724 C C . ASP A 1 89 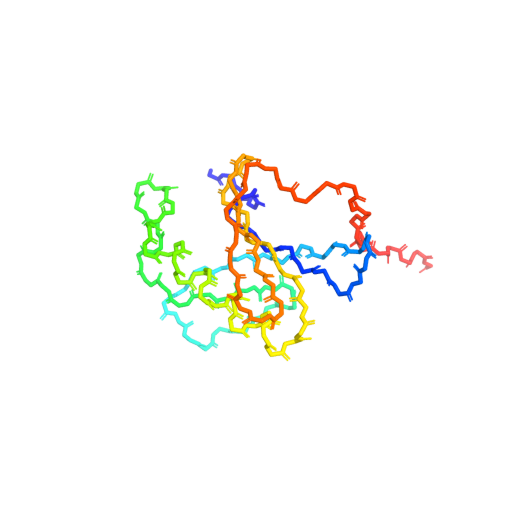? 2.630 -4.956 -14.445 1.00 91.75 89 ASP A C 1
ATOM 726 O O . ASP A 1 89 ? 1.825 -4.644 -15.320 1.00 91.75 89 ASP A O 1
ATOM 730 N N . GLY A 1 90 ? 2.390 -4.712 -13.152 1.00 88.88 90 GLY A N 1
ATOM 731 C CA . GLY A 1 90 ? 1.140 -4.185 -12.606 1.00 88.88 90 GLY A CA 1
ATOM 732 C C . GLY A 1 90 ? 0.092 -5.249 -12.284 1.00 88.88 90 GLY A C 1
ATOM 733 O O . GLY A 1 90 ? -0.980 -4.900 -11.783 1.00 88.88 90 GLY A O 1
ATOM 734 N N . SER A 1 91 ? 0.375 -6.534 -12.528 1.00 93.75 91 SER A N 1
ATOM 735 C CA . SER A 1 91 ? -0.500 -7.627 -12.106 1.00 93.75 91 SER A CA 1
ATOM 736 C C . SER A 1 91 ? -0.592 -7.693 -10.581 1.00 93.75 91 SER A C 1
ATOM 738 O O . SER A 1 91 ? 0.355 -7.384 -9.852 1.00 93.75 91 SER A O 1
ATOM 740 N N . ARG A 1 92 ? -1.780 -8.056 -10.090 1.00 94.56 92 ARG A N 1
ATOM 741 C CA . ARG A 1 92 ? -2.147 -7.996 -8.671 1.00 94.56 92 ARG A CA 1
ATOM 742 C C . ARG A 1 92 ? -2.569 -9.378 -8.192 1.00 94.56 92 ARG A C 1
ATOM 744 O O . ARG A 1 92 ? -3.293 -10.080 -8.897 1.00 94.56 92 ARG A O 1
ATOM 751 N N . LYS A 1 93 ? -2.167 -9.756 -6.980 1.00 95.00 93 LYS A N 1
ATOM 752 C CA . LYS A 1 93 ? -2.554 -11.025 -6.353 1.00 95.00 93 LYS A CA 1
ATOM 753 C C . LYS A 1 93 ? -2.912 -10.820 -4.884 1.00 95.00 93 LYS A C 1
ATOM 755 O O . LYS A 1 93 ? -2.062 -10.418 -4.094 1.00 95.00 93 LYS A O 1
ATOM 760 N N . VAL A 1 94 ? -4.152 -11.143 -4.521 1.00 93.31 94 VAL A N 1
ATOM 761 C CA . VAL A 1 94 ? -4.598 -11.214 -3.120 1.00 93.31 94 VAL A CA 1
ATOM 762 C C . VAL A 1 94 ? -3.968 -12.435 -2.444 1.00 93.31 94 VAL A C 1
ATOM 764 O O . VAL A 1 94 ? -3.830 -13.489 -3.069 1.00 93.31 94 VAL A O 1
ATOM 767 N N . SER A 1 95 ? -3.560 -12.281 -1.188 1.00 93.06 95 SER A N 1
ATOM 768 C CA . SER A 1 95 ? -2.932 -13.320 -0.374 1.00 93.06 95 SER A CA 1
ATOM 769 C C . SER A 1 95 ? -3.279 -13.120 1.099 1.00 93.06 95 SER A C 1
ATOM 771 O O . SER A 1 95 ? -3.375 -11.991 1.578 1.00 93.06 95 SER A O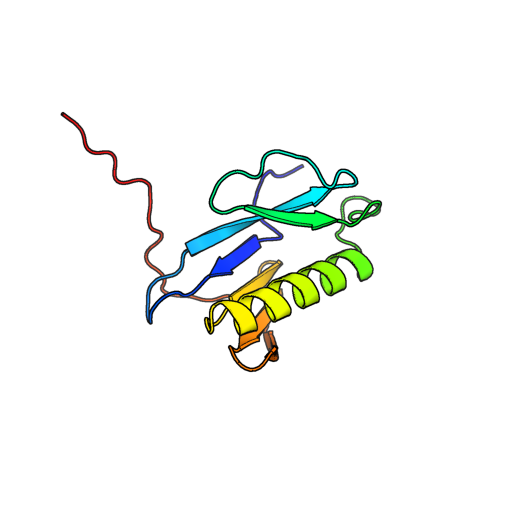 1
ATOM 773 N N . ASP A 1 96 ? -3.433 -14.217 1.824 1.00 89.25 96 ASP A N 1
ATOM 774 C CA . ASP A 1 96 ? -3.580 -14.254 3.280 1.00 89.25 96 ASP A CA 1
ATOM 775 C C . ASP A 1 96 ? -2.233 -14.380 4.006 1.00 89.25 96 ASP A C 1
ATOM 777 O O . ASP A 1 96 ? -2.140 -14.154 5.208 1.00 89.25 96 ASP A O 1
ATOM 781 N N . GLU A 1 97 ? -1.164 -14.680 3.275 1.00 86.19 97 GLU A N 1
ATOM 782 C CA . GLU A 1 97 ? 0.190 -14.753 3.809 1.00 86.19 97 GLU A CA 1
ATOM 783 C C . GLU A 1 97 ? 0.963 -13.464 3.487 1.00 86.19 97 GLU A C 1
ATOM 785 O O . GLU A 1 97 ? 1.351 -13.270 2.329 1.00 86.19 97 GLU A O 1
ATOM 790 N N . PRO A 1 98 ? 1.208 -12.564 4.465 1.00 79.62 98 PRO A N 1
ATOM 791 C CA . PRO A 1 98 ? 2.111 -11.439 4.262 1.00 79.62 98 PRO A CA 1
ATOM 792 C C . PRO A 1 98 ? 3.551 -11.942 4.063 1.00 79.62 98 PRO A C 1
ATOM 794 O O . PRO A 1 98 ? 3.905 -13.035 4.516 1.00 79.62 98 PRO A O 1
ATOM 797 N N . PRO A 1 99 ? 4.433 -11.149 3.425 1.00 77.81 99 PRO A N 1
ATOM 798 C CA . PRO A 1 99 ? 5.803 -11.573 3.161 1.00 77.81 99 PRO A CA 1
ATOM 799 C C . PRO A 1 99 ? 6.532 -11.945 4.460 1.00 77.81 99 PRO A C 1
ATOM 801 O O . PRO A 1 99 ? 6.694 -11.118 5.357 1.00 77.81 99 PRO A O 1
ATOM 804 N N . SER A 1 100 ? 6.996 -13.193 4.530 1.00 69.69 100 SER A N 1
ATOM 805 C CA . SER A 1 100 ? 7.726 -13.765 5.661 1.00 69.69 100 SER A CA 1
ATOM 806 C C . SER A 1 100 ? 9.232 -13.883 5.364 1.00 69.69 100 SER A C 1
ATOM 808 O O . SER A 1 100 ? 9.669 -13.902 4.209 1.00 69.69 100 SER A O 1
ATOM 810 N N . GLY A 1 101 ? 10.057 -13.913 6.418 1.00 59.28 101 GLY A N 1
ATOM 811 C CA . GLY A 1 101 ? 11.500 -14.186 6.311 1.00 59.28 101 GLY A CA 1
ATOM 812 C C . GLY A 1 101 ? 12.397 -13.000 5.935 1.0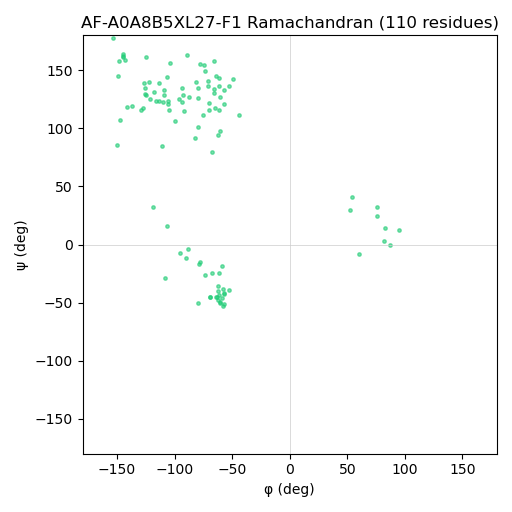0 59.28 101 GLY A C 1
ATOM 813 O O . GLY A 1 101 ? 13.553 -13.202 5.568 1.00 59.28 101 GLY A O 1
ATOM 814 N N . GLY A 1 102 ? 11.898 -11.766 6.007 1.00 55.81 102 GLY A N 1
ATOM 815 C CA . GLY A 1 102 ? 12.723 -10.581 5.794 1.00 55.81 102 GLY A CA 1
ATOM 816 C C . GLY A 1 102 ? 13.545 -10.192 7.010 1.00 55.81 102 GLY A C 1
ATOM 817 O O . GLY A 1 102 ? 13.005 -10.124 8.110 1.00 55.81 102 GLY A O 1
ATOM 818 N N . VAL A 1 103 ? 14.825 -9.872 6.813 1.00 51.22 103 VAL A N 1
ATOM 819 C CA . VAL A 1 103 ? 15.598 -9.140 7.824 1.00 51.22 103 VAL A CA 1
ATOM 820 C C . VAL A 1 103 ? 15.130 -7.684 7.770 1.00 51.22 103 VAL A C 1
ATOM 822 O O . VAL A 1 103 ? 15.374 -7.024 6.754 1.00 51.22 103 VAL A O 1
ATOM 825 N N . PRO A 1 104 ? 14.438 -7.155 8.797 1.00 54.31 104 PRO A N 1
ATOM 826 C CA . PRO A 1 104 ? 14.137 -5.735 8.830 1.00 54.31 104 PRO A CA 1
ATOM 827 C C . PRO A 1 104 ? 15.467 -4.980 8.843 1.00 54.31 104 PRO A C 1
ATOM 829 O O . PRO A 1 104 ? 16.319 -5.238 9.694 1.00 54.31 104 PRO A O 1
ATOM 832 N N . MET A 1 105 ? 15.658 -4.036 7.918 1.00 50.25 105 MET A N 1
ATOM 833 C CA . MET A 1 105 ? 16.722 -3.041 8.056 1.00 50.25 105 MET A CA 1
ATOM 834 C C . MET A 1 105 ? 16.364 -2.130 9.239 1.00 50.25 105 MET A C 1
ATOM 836 O O . MET A 1 105 ? 15.823 -1.038 9.077 1.00 50.25 105 MET A O 1
ATOM 840 N N . GLY A 1 106 ? 16.618 -2.615 10.455 1.00 42.91 106 GLY A N 1
ATOM 841 C CA . GLY A 1 106 ? 16.650 -1.792 11.652 1.00 42.91 106 GLY A CA 1
ATOM 842 C C . GLY A 1 106 ? 17.747 -0.754 11.477 1.00 42.91 106 GLY A C 1
ATOM 843 O O . GLY A 1 106 ? 18.823 -1.074 10.968 1.00 42.91 106 GLY A O 1
ATOM 844 N N . LYS A 1 107 ? 17.461 0.499 11.848 1.00 45.38 107 LYS A N 1
ATOM 845 C CA . LYS A 1 107 ? 18.439 1.592 11.844 1.00 45.38 107 LYS A CA 1
ATOM 846 C C . LYS A 1 107 ? 19.747 1.067 12.438 1.00 45.38 107 LYS A C 1
ATOM 848 O O . LYS A 1 107 ? 19.793 0.753 13.623 1.00 45.38 107 LYS A O 1
ATOM 853 N N . SER A 1 108 ? 20.784 0.950 11.610 1.00 40.19 108 SER A N 1
ATOM 854 C CA . SER A 1 108 ? 22.131 0.645 12.075 1.00 40.19 108 SER A CA 1
ATOM 855 C C . SER A 1 108 ? 22.552 1.798 12.979 1.00 40.19 108 SER A C 1
ATOM 857 O O . SER A 1 108 ? 23.017 2.828 12.495 1.00 40.19 108 SER A O 1
ATOM 859 N N . GLY A 1 109 ? 22.344 1.647 14.287 1.00 42.22 109 GLY A N 1
ATOM 860 C CA . GLY A 1 109 ? 22.972 2.479 15.297 1.00 42.22 109 GLY A CA 1
ATOM 861 C C . GLY A 1 109 ? 24.472 2.289 15.157 1.00 42.22 109 GLY A C 1
ATOM 862 O O . GLY A 1 109 ? 25.023 1.290 15.607 1.00 42.22 109 GLY A O 1
ATOM 863 N N . ARG A 1 110 ? 25.125 3.210 14.453 1.00 39.09 110 ARG A N 1
ATOM 864 C CA . ARG A 1 110 ? 26.577 3.302 14.448 1.00 39.09 110 ARG A CA 1
ATOM 865 C C . ARG A 1 110 ? 26.929 4.078 15.714 1.00 39.09 110 ARG A C 1
ATOM 867 O O . ARG A 1 110 ? 26.849 5.299 15.733 1.00 39.09 110 ARG A O 1
ATOM 874 N N . GLY A 1 111 ? 27.171 3.337 16.792 1.00 44.88 111 GLY A N 1
ATOM 875 C CA . GLY A 1 111 ? 27.791 3.878 17.990 1.00 44.88 111 GLY A CA 1
ATOM 876 C C . GLY A 1 111 ? 29.251 4.197 17.693 1.00 44.88 111 GLY A C 1
ATOM 877 O O . GLY A 1 111 ? 29.989 3.304 17.282 1.00 44.88 111 GLY A O 1
ATOM 878 N N . THR A 1 112 ? 29.616 5.458 17.891 1.00 42.06 112 THR A N 1
ATOM 879 C CA . THR A 1 112 ? 30.947 5.954 18.265 1.00 42.06 112 THR A CA 1
ATOM 880 C C . THR A 1 112 ? 30.740 7.275 18.974 1.00 42.06 112 THR A C 1
ATOM 882 O O . THR A 1 112 ? 30.009 8.105 18.385 1.00 42.06 112 THR A O 1
#

Nearest PDB structures (foldseek):
  7bqx-assembly1_C  TM=5.539E-01  e=9.901E-01  Human herpesvirus 4 strain B95-8
  6yw6-assembly1_C  TM=6.256E-01  e=1.978E+00  Homo sapiens
  8hey-assembly1_M  TM=6.556E-01  e=2.886E+00  Human betaherpesvirus 5
  3jb9-assembly1_L  TM=4.671E-01  e=1.744E+00  Schizosaccharomyces pombe 972h-
  8ptx-assembly1_A  TM=5.342E-01  e=6.141E+00  Homo sapiens

Foldseek 3Di:
DDPDPDWWKWWDPDPQATEIADEDEDCDPPDDAPPRYDYFDDDCCDDPNAGDPVVVVSVLVSVLVVCLVSQTKMKTAGDCQWIWIAGNVSDIDIGGHDDPRHDYPDPPPPDD